Protein 2WQ1 (pdb70)

InterPro domains:
  IPR004827 Basic-leucine zipper domain [PF07716] (225-276)
  IPR004827 Basic-leucine zipper domain [PS00036] (231-245)
  IPR004827 Basic-leucine zipper domain [PS50217] (231-276)
  IPR004827 Basic-leucine zipper domain [SM00338] (223-280)
  IPR046347 Basic-leucine zipper domain superfamily [SSF57959] (225-279)
  IPR050946 AP-1 Transcription Factor bZIP [PTHR11462] (76-279)

Sequence (32 aa):
RRMMKKQQLLEEDDKKIIEEEENTSKIYHNTNEIARNTKLVVGGEE

Structure (mmCIF, N/CA/C/O backbone):
data_2WQ1
#
_entry.id   2WQ1
#
_cell.length_a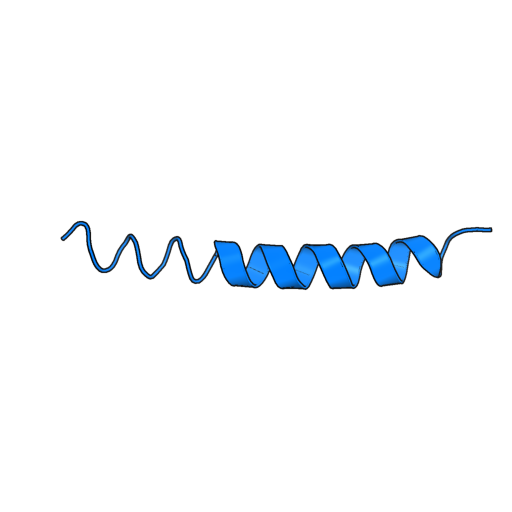   56.580
_cell.length_b   56.580
_cell.length_c   56.580
_cell.angle_alpha   90.00
_cell.angle_beta   90.00
_cell.angle_gamma   90.00
#
_symmetry.space_group_name_H-M   'I 21 3'
#
loop_
_entity.id
_entity.type
_entity.pdbx_description
1 polymer 'GENERAL CONTROL PROTEIN GCN4'
2 non-polymer 'BROMIDE ION'
3 water water
#
loop_
_atom_site.group_PDB
_atom_site.id
_atom_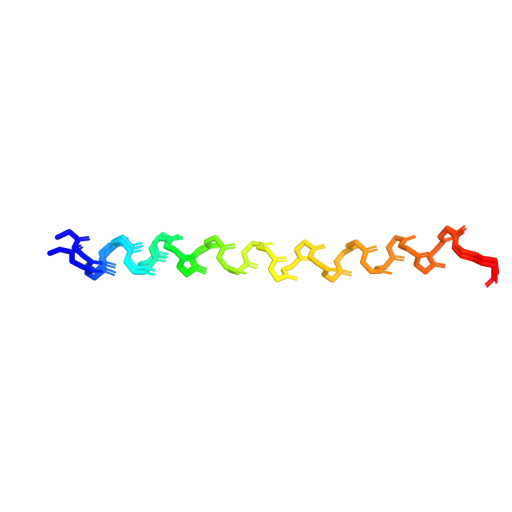site.type_symbol
_atom_site.label_atom_id
_atom_site.label_alt_id
_atom_site.label_comp_id
_atom_site.label_asym_id
_atom_site.label_entity_id
_atom_site.label_seq_id
_atom_site.pdbx_PDB_ins_code
_atom_site.Cartn_x
_atom_site.Cartn_y
_atom_site.Cartn_z
_atom_site.occupancy
_atom_site.B_iso_or_equiv
_atom_site.auth_seq_id
_atom_site.auth_comp_id
_atom_site.auth_asym_id
_atom_site.auth_atom_id
_atom_site.pdbx_PDB_model_num
ATOM 1 N N A ARG A 1 1 ? 28.597 26.950 34.136 0.50 19.57 1 ARG A N 1
ATOM 2 N N B ARG A 1 1 ? 25.957 26.542 35.052 0.50 23.99 1 ARG A N 1
ATOM 3 C CA A ARG A 1 1 ? 27.376 26.079 34.125 0.50 24.92 1 ARG A CA 1
ATOM 4 C CA B ARG A 1 1 ? 24.895 26.177 34.080 0.50 19.63 1 ARG A CA 1
ATOM 5 C C A ARG A 1 1 ? 27.239 25.336 32.792 0.50 27.12 1 ARG A C 1
ATOM 6 C C B ARG A 1 1 ? 25.456 25.376 32.905 0.50 15.82 1 ARG A C 1
ATOM 7 O O A ARG A 1 1 ? 26.148 24.944 32.360 0.50 26.12 1 ARG A O 1
ATOM 8 O O B ARG A 1 1 ? 24.733 24.644 32.286 0.50 14.44 1 ARG A O 1
ATOM 11 N N A MET A 1 2 ? 28.400 25.120 32.195 0.50 21.33 2 MET A N 1
ATOM 12 N N B MET A 1 2 ? 26.727 25.539 32.571 0.50 21.92 2 MET A N 1
ATOM 13 C CA A MET A 1 2 ? 28.587 24.311 31.007 0.50 23.72 2 MET A CA 1
ATOM 14 C CA B MET A 1 2 ? 27.303 24.787 31.445 0.50 17.13 2 MET A CA 1
ATOM 15 C C A MET A 1 2 ? 28.046 22.917 31.167 0.50 20.10 2 MET A C 1
ATOM 16 C C B MET A 1 2 ? 27.081 23.284 31.476 0.50 14.29 2 MET A C 1
ATOM 17 O O A MET A 1 2 ? 27.716 22.273 30.181 0.50 21.63 2 MET A O 1
ATOM 18 O O B MET A 1 2 ? 26.816 22.678 30.430 0.50 13.10 2 MET A O 1
ATOM 27 N N A LYS A 1 3 ? 27.998 22.433 32.404 0.50 17.69 3 LYS A N 1
ATOM 28 N N B LYS A 1 3 ? 27.180 22.675 32.658 0.50 13.60 3 LYS A N 1
ATOM 29 C CA A LYS A 1 3 ? 27.652 21.028 32.630 0.50 22.91 3 LYS A CA 1
ATOM 30 C CA B LYS A 1 3 ? 26.872 21.225 32.750 0.50 15.44 3 LYS A CA 1
ATOM 31 C C A LYS A 1 3 ? 26.202 20.645 32.248 0.50 17.04 3 LYS A C 1
ATOM 32 C C B LYS A 1 3 ? 25.419 20.874 32.499 0.50 15.43 3 LYS A C 1
ATOM 33 O O A LYS A 1 3 ? 26.044 19.693 31.476 0.50 13.84 3 LYS A O 1
ATOM 34 O O B LYS A 1 3 ? 25.083 19.854 31.894 0.50 11.29 3 LYS A O 1
ATOM 39 N N A GLN A 1 4 ? 25.186 21.338 32.795 0.50 13.44 4 GLN A N 1
ATOM 40 N N B G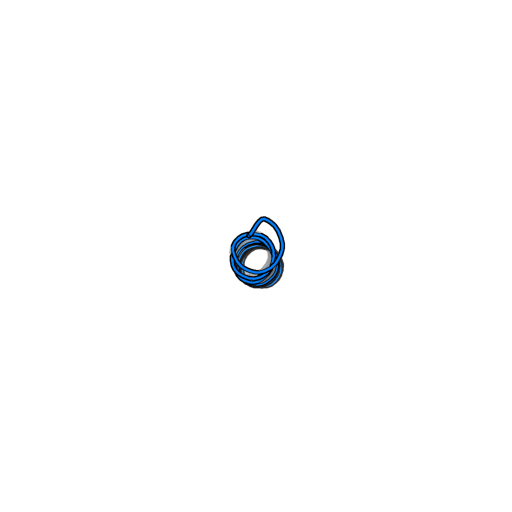LN A 1 4 ? 24.525 21.687 32.970 0.50 12.00 4 GLN A N 1
ATOM 41 C CA A GLN A 1 4 ? 23.729 21.101 32.516 0.50 20.08 4 GLN A CA 1
ATOM 42 C CA B GLN A 1 4 ? 23.192 2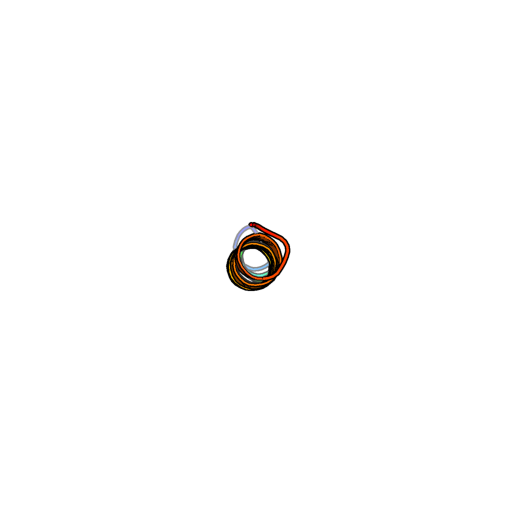1.380 32.693 0.50 12.24 4 GLN A CA 1
ATOM 43 C C A GLN A 1 4 ? 23.092 21.550 31.141 0.50 19.19 4 GLN A C 1
ATOM 44 C C B GLN A 1 4 ? 23.161 21.480 31.197 0.50 16.21 4 GLN A C 1
ATOM 45 O O A GLN A 1 4 ? 22.061 21.010 30.695 0.50 14.33 4 GLN A O 1
ATOM 46 O O B GLN A 1 4 ? 22.749 20.515 30.569 0.50 13.28 4 GLN A O 1
ATOM 57 N N A LEU A 1 5 ? 23.633 22.576 30.502 0.50 19.21 5 LEU A N 1
ATOM 58 N N B LEU A 1 5 ? 23.725 22.556 30.632 0.50 18.20 5 LEU A N 1
ATOM 59 C CA A LEU A 1 5 ? 23.291 22.809 29.110 0.50 13.45 5 LEU A CA 1
ATOM 60 C CA B LEU A 1 5 ? 23.697 22.702 29.159 0.50 17.43 5 LEU A CA 1
ATOM 61 C C A LEU A 1 5 ? 23.780 21.632 28.328 0.50 11.96 5 LEU A C 1
ATOM 62 C C B LEU A 1 5 ? 24.337 21.583 28.295 0.50 14.53 5 LEU A C 1
ATOM 63 O O A LEU A 1 5 ? 23.147 21.209 27.403 0.50 14.37 5 LEU A O 1
ATOM 64 O O B LEU A 1 5 ? 23.721 21.152 27.367 0.50 13.42 5 LEU A O 1
ATOM 70 N N A GLU A 1 6 ? 24.963 21.142 28.697 0.50 14.41 6 GLU A N 1
ATOM 71 N N B GLU A 1 6 ? 25.550 21.135 28.577 0.50 12.10 6 GLU A N 1
ATOM 72 C CA A GLU A 1 6 ? 25.493 19.906 28.114 0.50 13.46 6 GLU A CA 1
ATOM 73 C CA B GLU A 1 6 ? 26.158 20.057 27.762 0.50 14.64 6 GLU A CA 1
ATOM 74 C C A GLU A 1 6 ? 24.533 18.730 28.285 0.50 10.03 6 GLU A C 1
ATOM 75 C C B GLU A 1 6 ? 25.277 18.817 27.838 0.50 11.87 6 GLU A C 1
ATOM 76 O O A GLU A 1 6 ? 24.351 17.959 27.337 0.50 11.07 6 GLU A O 1
ATOM 77 O O B GLU A 1 6 ? 25.057 18.114 26.859 0.50 11.18 6 GLU A O 1
ATOM 88 N N A ASP A 1 7 ? 23.889 18.583 29.460 0.70 13.99 7 ASP A N 1
ATOM 89 N N B ASP A 1 7 ? 24.792 18.541 29.035 0.30 6.59 7 ASP A N 1
ATOM 90 C CA A ASP A 1 7 ? 22.831 17.554 29.669 0.70 13.47 7 ASP A CA 1
ATOM 91 C CA B ASP A 1 7 ? 23.842 17.460 29.205 0.30 8.12 7 ASP A CA 1
ATOM 92 C C A ASP A 1 7 ? 21.677 17.712 28.722 0.70 14.87 7 ASP A C 1
ATOM 93 C C B ASP A 1 7 ? 22.485 17.767 28.492 0.30 8.99 7 ASP A C 1
ATOM 94 O O A ASP A 1 7 ? 21.211 16.716 28.174 0.70 14.63 7 ASP A O 1
ATOM 95 O O B ASP A 1 7 ? 21.887 16.828 27.983 0.30 11.71 7 ASP A O 1
ATOM 104 N N A LYS A 1 8 ? 21.206 18.950 28.524 0.50 9.46 8 LYS A N 1
ATOM 105 N N B LYS A 1 8 ? 22.037 19.039 28.380 0.50 11.62 8 LYS A N 1
ATOM 106 C CA A LYS A 1 8 ? 20.130 19.186 27.548 0.50 11.28 8 LYS A CA 1
ATOM 107 C CA B LYS A 1 8 ? 20.736 19.344 27.733 0.50 14.44 8 LYS A CA 1
ATOM 108 C C A LYS A 1 8 ? 20.597 18.867 26.112 0.50 13.21 8 LYS A C 1
ATOM 109 C C B LYS A 1 8 ? 20.844 19.067 26.236 0.50 13.18 8 LYS A C 1
ATOM 110 O O A LYS A 1 8 ? 19.891 18.204 25.343 0.50 13.02 8 LYS A O 1
ATOM 111 O O B LYS A 1 8 ? 19.898 18.607 25.576 0.50 14.94 8 LYS A O 1
ATOM 119 N N A ILE A 1 9 ? 21.792 19.329 25.741 0.50 12.84 9 ILE A N 1
ATOM 120 N N B ILE A 1 9 ? 22.045 19.310 25.733 0.50 12.52 9 ILE A N 1
ATOM 121 C CA A ILE A 1 9 ? 22.302 19.014 24.392 0.50 12.78 9 ILE A CA 1
ATOM 122 C CA B ILE A 1 9 ? 22.400 19.051 24.339 0.50 10.94 9 ILE A CA 1
ATOM 123 C C A ILE A 1 9 ? 22.217 17.483 24.241 0.50 10.06 9 ILE A C 1
ATOM 124 C C B ILE A 1 9 ? 22.528 17.572 24.068 0.50 12.63 9 ILE A C 1
ATOM 125 O O A ILE A 1 9 ? 21.651 16.983 23.245 0.50 10.94 9 ILE A O 1
ATOM 126 O O B ILE A 1 9 ? 22.182 17.064 22.996 0.50 12.88 9 ILE A O 1
ATOM 131 N N A GLU A 1 10 ? 22.702 16.735 25.232 0.50 11.55 10 GLU A N 1
ATOM 132 N N B GLU A 1 10 ? 23.045 16.857 25.043 0.50 12.69 10 GLU A N 1
ATOM 133 C CA A GLU A 1 10 ? 22.704 15.277 25.139 0.50 13.81 10 GLU A CA 1
ATOM 134 C CA B GLU A 1 10 ? 23.107 15.440 24.887 0.50 11.37 10 GLU A CA 1
ATOM 135 C C A GLU A 1 10 ? 21.310 14.676 25.094 0.50 9.94 10 GLU A C 1
ATOM 136 C C B GLU A 1 10 ? 21.741 14.765 24.871 0.50 10.56 10 GLU A C 1
ATOM 137 O O A GLU A 1 10 ? 21.095 13.652 24.420 0.50 11.71 10 GLU A O 1
ATOM 138 O O B GLU A 1 10 ? 21.579 13.806 24.108 0.50 14.16 10 GLU A O 1
ATOM 149 N N A GLU A 1 11 ? 20.360 15.247 25.823 0.50 12.68 11 GLU A N 1
ATOM 150 N N B GLU A 1 11 ? 20.761 15.246 25.663 0.50 13.74 11 GLU A N 1
ATOM 151 C CA A GLU A 1 11 ? 18.979 14.797 25.752 0.50 11.49 11 GLU A CA 1
ATOM 152 C CA B GLU A 1 11 ? 19.369 14.737 25.676 0.50 16.17 11 GLU A CA 1
ATOM 153 C C A GLU A 1 11 ? 18.480 15.003 24.319 0.50 12.10 11 GLU A C 1
ATOM 154 C C B GLU A 1 11 ? 18.696 14.926 24.286 0.50 12.25 11 GLU A C 1
ATOM 155 O O A GLU A 1 11 ? 17.715 14.205 23.797 0.50 13.38 11 GLU A O 1
ATOM 156 O O B GLU A 1 11 ? 18.008 14.035 23.764 0.50 12.58 11 GLU A O 1
ATOM 167 N N . ASN A 1 12 ? 18.906 16.087 23.679 1.00 12.27 12 ASN A N 1
ATOM 168 C CA . ASN A 1 12 ? 18.520 16.303 22.286 1.00 10.03 12 ASN A CA 1
ATOM 169 C C . ASN A 1 12 ? 19.191 15.308 21.370 1.00 10.57 12 ASN A C 1
ATOM 170 O O . ASN A 1 12 ? 18.566 14.735 20.487 1.00 10.17 12 ASN A O 1
ATOM 175 N N . THR A 1 13 ? 20.486 15.104 21.543 1.00 11.13 13 THR A N 1
ATOM 176 C CA . THR A 1 13 ? 21.206 14.156 20.700 1.00 11.10 13 THR A CA 1
ATOM 177 C C . THR A 1 13 ? 20.594 12.762 20.794 1.00 11.90 13 THR A C 1
ATOM 178 O O . THR A 1 13 ? 20.447 12.058 19.772 1.00 12.23 13 THR A O 1
ATOM 182 N N . SER A 1 14 ? 20.197 12.357 21.992 1.00 12.29 14 SER A N 1
ATOM 183 C CA . SER A 1 14 ? 19.571 11.061 22.171 1.00 12.61 14 SER A CA 1
ATOM 184 C C . SER A 1 14 ? 18.212 10.971 21.472 1.00 11.76 14 SER A C 1
ATOM 185 O O . SER A 1 14 ? 17.910 9.982 20.803 1.00 12.51 14 SER A O 1
ATOM 190 N N . LYS A 1 15 ? 17.386 11.991 21.636 1.00 11.32 15 LYS A N 1
ATOM 191 C CA . LYS A 1 15 ? 16.114 12.026 20.958 1.00 10.16 15 LYS A CA 1
ATOM 192 C C . LYS A 1 15 ? 16.311 11.971 19.434 1.00 9.17 15 LYS A C 1
ATOM 193 O O . LYS A 1 15 ? 15.568 11.289 18.752 1.00 9.68 15 LYS A O 1
ATOM 203 N N . ILE A 1 16 ? 17.286 12.679 18.904 1.00 9.01 16 ILE A N 1
ATOM 204 C CA . ILE A 1 16 ? 17.596 12.680 17.460 1.00 9.37 16 ILE A CA 1
ATOM 205 C C . ILE A 1 16 ? 17.976 11.26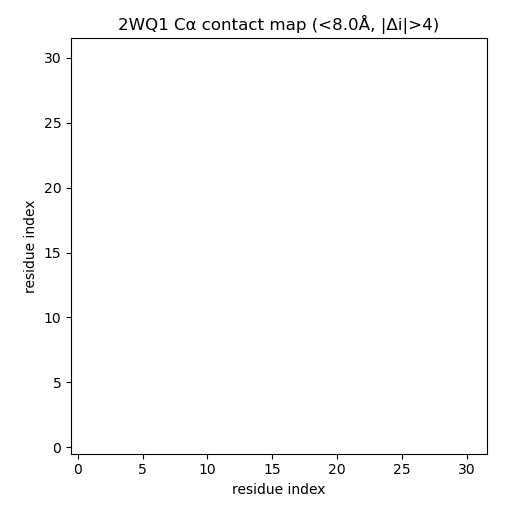7 17.017 1.00 9.22 16 ILE A C 1
ATOM 206 O O . ILE A 1 16 ? 17.553 10.811 15.967 1.00 10.06 16 ILE A O 1
ATOM 211 N N . TYR A 1 17 ? 18.821 10.591 17.795 1.00 10.78 17 TYR A N 1
ATOM 212 C CA . TYR A 1 17 ? 19.300 9.246 17.471 1.00 11.79 17 TYR A CA 1
ATOM 213 C C . TYR A 1 17 ? 18.099 8.324 17.311 1.00 10.75 17 TYR A C 1
ATOM 214 O O . TYR A 1 17 ? 17.990 7.597 16.323 1.00 11.28 17 TYR A O 1
ATOM 223 N N . HIS A 1 18 ? 17.225 8.313 18.276 1.00 10.94 18 HIS A N 1
ATOM 224 C CA . HIS A 1 18 ? 16.079 7.454 18.188 1.00 11.60 18 HIS A CA 1
ATOM 225 C C . HIS A 1 18 ? 15.123 7.839 17.033 1.00 8.89 18 HIS A C 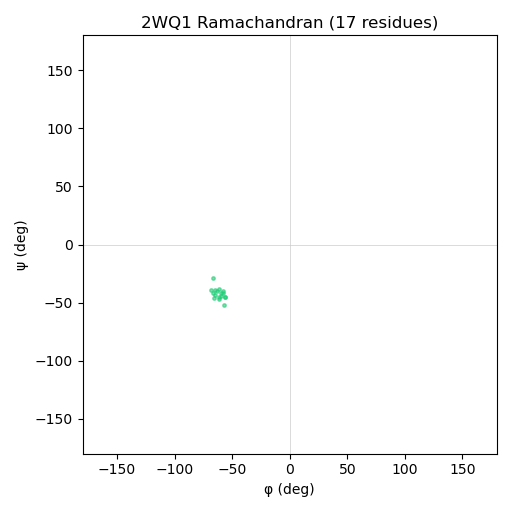1
ATOM 226 O O . HIS A 1 18 ? 14.596 6.958 16.351 1.00 8.74 18 HIS A O 1
ATOM 233 N N . ASN A 1 19 ? 14.934 9.135 16.806 1.00 8.37 19 ASN A N 1
ATOM 234 C CA . ASN A 1 19 ? 14.155 9.552 15.670 1.00 7.46 19 ASN A CA 1
ATOM 235 C C . ASN A 1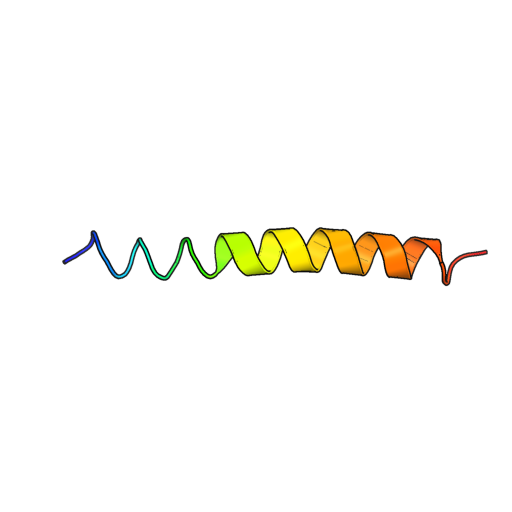 19 ? 14.770 9.054 14.335 1.00 6.75 19 ASN A C 1
ATOM 236 O O . ASN A 1 19 ? 14.061 8.576 13.473 1.00 6.68 19 ASN A O 1
ATOM 241 N N . THR A 1 20 ? 16.087 9.177 14.188 1.00 7.44 20 THR A N 1
ATOM 242 C CA . THR A 1 20 ? 16.731 8.738 12.961 1.00 7.79 20 THR A CA 1
ATOM 243 C C . THR A 1 20 ? 16.469 7.277 12.694 1.00 7.58 20 THR A C 1
ATOM 244 O O . THR A 1 20 ? 16.216 6.857 11.551 1.00 7.57 20 THR A O 1
ATOM 248 N N . ASN A 1 21 ? 16.530 6.435 13.734 1.00 8.33 21 ASN A N 1
ATOM 249 C CA . ASN A 1 21 ? 16.272 5.011 13.552 1.00 8.86 21 ASN A CA 1
ATOM 250 C C . ASN A 1 21 ? 14.804 4.699 13.199 1.00 7.57 21 ASN A C 1
ATOM 251 O O . ASN A 1 21 ? 14.515 3.838 12.391 1.00 7.02 21 ASN A O 1
ATOM 256 N N . GLU A 1 22 ? 13.869 5.412 13.825 1.00 6.97 22 GLU A N 1
ATOM 257 C CA . GLU A 1 22 ? 12.469 5.229 13.529 1.00 6.33 22 GLU A CA 1
ATOM 258 C C . GLU A 1 22 ? 12.154 5.689 12.096 1.00 5.92 22 GLU A C 1
ATOM 259 O O . GLU A 1 22 ? 11.421 5.039 11.361 1.00 6.11 22 GLU A O 1
ATOM 270 N N . ILE A 1 23 ? 12.735 6.835 11.687 1.00 5.06 23 ILE A N 1
ATOM 271 C CA . ILE A 1 23 ? 12.598 7.287 10.309 1.00 5.01 23 ILE A CA 1
ATOM 272 C C . ILE A 1 23 ? 13.092 6.204 9.352 1.00 5.20 23 ILE A C 1
ATOM 273 O O . ILE A 1 23 ? 12.468 5.932 8.316 1.00 5.85 23 ILE A O 1
ATOM 278 N N . ALA A 1 24 ? 14.245 5.609 9.660 1.00 5.35 24 ALA A N 1
ATOM 279 C CA . ALA A 1 24 ? 14.825 4.610 8.777 1.00 5.61 24 ALA A CA 1
ATOM 280 C C . ALA A 1 24 ? 13.871 3.409 8.628 1.00 5.52 24 ALA A C 1
ATOM 281 O O . ALA A 1 24 ? 13.770 2.819 7.551 1.00 6.04 24 ALA A O 1
ATOM 283 N N . ARG A 1 25 ? 13.208 3.026 9.723 1.00 5.45 25 ARG A N 1
ATOM 284 C CA . ARG A 1 25 ? 12.226 1.959 9.661 1.00 5.72 25 ARG A CA 1
ATOM 285 C C . ARG A 1 25 ? 11.086 2.351 8.703 1.00 5.49 25 ARG A C 1
ATOM 286 O O . ARG A 1 25 ? 10.683 1.534 7.853 1.00 6.57 25 ARG A O 1
ATOM 294 N N . ASN A 1 26 ? 10.576 3.554 8.837 1.00 5.48 26 ASN A N 1
ATOM 295 C CA . ASN A 1 26 ? 9.513 4.009 7.960 1.00 5.91 26 ASN A CA 1
ATOM 296 C C . ASN A 1 26 ? 9.968 4.089 6.500 1.00 5.65 26 ASN A C 1
ATOM 297 O O . ASN A 1 26 ? 9.207 3.730 5.604 1.00 6.65 26 ASN A O 1
ATOM 302 N N . THR A 1 27 ? 11.182 4.558 6.267 1.00 5.46 27 THR A N 1
ATOM 303 C CA . THR A 1 27 ? 11.743 4.639 4.928 1.00 5.77 27 THR A CA 1
ATOM 304 C C . THR A 1 27 ? 11.733 3.284 4.260 1.00 6.77 27 THR A C 1
ATOM 305 O O . THR A 1 27 ? 11.350 3.121 3.110 1.00 7.70 27 THR A O 1
ATOM 309 N N . LYS A 1 28 ? 12.145 2.267 5.013 1.00 7.16 28 LYS A N 1
ATOM 310 C CA . LYS A 1 28 ? 12.177 0.910 4.476 1.00 8.20 28 LYS A CA 1
ATOM 311 C C . LYS A 1 28 ? 10.762 0.457 4.177 1.00 8.54 28 LYS A C 1
ATOM 312 O O . LYS A 1 28 ? 10.530 -0.183 3.137 1.00 10.97 28 LYS A O 1
ATOM 318 N N . LEU A 1 29 ? 9.817 0.713 5.073 1.00 8.39 29 LEU A N 1
ATOM 319 C CA . LEU A 1 29 ? 8.470 0.269 4.891 1.00 9.54 29 LEU A CA 1
ATOM 320 C C . LEU A 1 29 ? 7.731 0.925 3.743 1.00 10.64 29 LEU A C 1
ATOM 321 O O . LEU A 1 29 ? 6.828 0.310 3.161 1.00 14.61 29 LEU A O 1
ATOM 326 N N . VAL A 1 30 ? 8.106 2.171 3.409 1.00 10.19 30 VAL A N 1
ATOM 327 C CA A VAL A 1 30 ? 7.457 2.857 2.275 0.50 11.22 30 VAL A CA 1
ATOM 328 C CA B VAL A 1 30 ? 7.59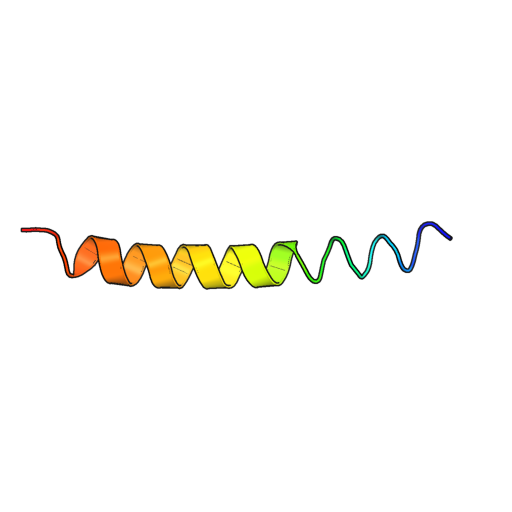6 2.828 2.189 0.50 11.62 30 VAL A CA 1
ATOM 329 C C A VAL A 1 30 ? 8.049 2.537 0.937 0.50 13.74 30 VAL A C 1
ATOM 330 C C B VAL A 1 30 ? 8.446 2.531 0.917 0.50 8.51 30 VAL A C 1
ATOM 331 O O A VAL A 1 30 ? 7.452 2.830 -0.104 0.50 17.56 30 VAL A O 1
ATOM 332 O O B VAL A 1 30 ? 8.071 2.961 -0.148 0.50 14.08 30 VAL A O 1
ATOM 336 N N A GLY A 1 31 ? 9.240 1.978 0.972 0.50 14.90 31 GLY A N 1
ATOM 337 N N B GLY A 1 31 ? 9.563 1.812 1.047 0.50 9.05 31 GLY A N 1
ATOM 338 C CA A GLY A 1 31 ? 10.013 1.754 -0.213 0.50 14.92 31 GLY A CA 1
ATOM 339 C CA B GLY A 1 31 ? 10.413 1.448 -0.085 0.50 10.96 31 GLY A CA 1
ATOM 340 C C A GLY A 1 31 ? 9.522 0.544 -0.951 0.50 11.78 31 GLY A C 1
ATOM 341 C C B GLY A 1 31 ? 9.947 0.207 -0.819 0.50 12.63 31 GLY A C 1
ATOM 342 O O A GLY A 1 31 ? 8.719 -0.239 -0.461 0.50 11.56 31 GLY A O 1
ATOM 343 O O B GLY A 1 31 ? 9.195 -0.609 -0.298 0.50 16.43 31 GLY A O 1
ATOM 344 N N A GLU A 1 32 ? 10.036 0.378 -2.149 0.50 11.88 32 GLU A N 1
ATOM 345 N N B GLU A 1 32 ? 10.425 0.034 -2.040 0.50 17.92 32 GLU A N 1
ATOM 346 C CA A GLU A 1 32 ? 9.530 -0.616 -3.043 0.50 12.83 32 GLU A CA 1
ATOM 347 C CA B GLU A 1 32 ? 9.951 -1.065 -2.858 0.50 17.91 32 GLU A CA 1
ATOM 348 C C A GLU A 1 32 ? 10.268 -1.939 -2.844 0.50 20.79 32 GLU A C 1
ATOM 349 C C B GLU A 1 32 ? 10.765 -2.313 -2.508 0.50 23.42 32 GLU A C 1
ATOM 350 O O A GLU A 1 32 ? 11.459 -2.077 -3.142 0.50 25.93 32 GLU A O 1
ATOM 351 O O B GLU A 1 32 ? 11.873 -2.214 -1.972 0.50 26.15 32 GLU A O 1
#

Organism: Saccharomyces cerevisiae (strain ATCC 204508 / S288c) (NCBI:txid559292)

B-factor: mean 16.56, std 8.63, range [5.01, 44.61]

GO terms:
  GO:0005634 nucleus (C, IDA)
  GO:0001228 DNA-binding transcription activator activity, RNA polymerase II-specific (F, IDA)
  GO:0003682 chromatin binding (F, IDA)
  GO:0003700 DNA-binding transcription factor activity (F, IDA)
  GO:0045899 positive regulation of RNA polymerase II transcription preinitiation complex assembly (P, IDA)
  GO:0043565 sequence-specific DNA binding (F, IDA)
  GO:0045899 positive regulation of RNA polymerase II transcription preinitiation complex assembly (P, IGI)
  GO:1903833 positive regulation of cellular response to amino acid starvation (P, IGI)
  GO:0060261 positive regulation of transcription initiation by RNA polymerase II (P, IGI)
  GO:0001228 DNA-binding transcription activator activity, RNA polymerase II-specific (F, IMP)
  GO:0003700 DNA-binding transcription factor activity (F, IMP)
  GO:0045899 positive regulation of RNA polymerase II transcription preinitiation complex assembly (P, IMP)
  GO:0045944 positive regulation of transcription by RNA polymerase II (P, IMP)
  GO:0010688 negative regulation of ribosomal protein gene transcription by RNA polymerase II (P, IMP)
  GO:0043565 sequence-specific DNA binding (F, HDA)
  GO:1903833 positive regulation of cellular response to amino acid starvation (P, IMP)
  GO:1990139 protein localization to nuclear periphery (P, IMP)
  GO:0031669 cellular response to nutrient levels (P, IMP)
  GO:0060261 positive regulation of transcription initiation by RNA polymerase II (P, IMP)
  GO:0000122 negative regulation of transcription by RNA polymerase II (P, IMP)

Radius of gyration: 14.18 Å; Cα contacts (8 Å, |Δi|>4): 0; chains: 1; bounding box: 21×27×37 Å

Solvent-accessible surface area: 3344 Å² total; per-residue (Å²): 125,131,108,118,98,93,80,101,115,101,91,84,69,44,138,110,132,111,92,77,73,102,108,59,142,78,86,172,117,121,46,221

Foldseek 3Di:
DVVVVVVVVVVVVVVVVVVVVVVVVVVVVPDD

Secondary structure (DSSP, 8-state):
-HHHHHHHHHHHHHHHHHHHHHHHHHHHHH--